Protein AF-A0A430QFP6-F1 (afdb_monomer_lite)

Foldseek 3Di:
DDPVVVVVVVVVVVVVVVVVVLVPPPVNCVVVVCDPVNVVVVCVVCVVVVVVVVVVVVVVVVCVCVVPPCVVVCVVVVVVVVVVVVVVVVVVVVVVVVVVVVVVVVVVVVVVVVVVVVVVVVVVVVVVVVVVVVVVVVVD

pLDDT: mean 83.65, std 14.67, range [42.12, 98.25]

Organism: Schistosoma bovis (NCBI:txid6184)

Secondary structure (DSSP, 8-state):
--HHHHHHHHHHHHHHHHHHHHHH-HHHHHHHHS-HHHHHHHHHHTHHHHHHHHHHHHHHHHHHHHHT-HHHHTHHHHHHHHHHHHHHHHHHHHHHHHHHHHHHHHHHHHHHHHHHHHHHHHHHHHHHHHHHHHHHTT--

Radius of gyration: 53.94 Å; chains: 1; bounding box: 68×25×180 Å

Sequence (140 aa):
MSVAEKRPVSSKLLSRINEIQKYTDPNFMEDDTLLAQSKIEIILAQRDRIEKIGSDLEKISKLRDCLNHPAFGEISTLKQKFENLRMVHNDQYVMSEKLIADTQALLDTYHNLIRDTSKLFIYWNQRALATGSSVDSSDS

Structure (mmCIF, N/CA/C/O backbone):
data_AF-A0A430QFP6-F1
#
_entry.id   AF-A0A430QFP6-F1
#
loop_
_atom_site.group_PDB
_atom_site.id
_atom_site.type_symbol
_atom_site.label_atom_id
_atom_site.label_alt_id
_atom_site.label_comp_id
_atom_site.label_asym_id
_atom_site.label_entity_id
_atom_site.label_seq_id
_atom_site.pdbx_PDB_ins_code
_atom_site.Cartn_x
_atom_site.Cartn_y
_atom_site.Cartn_z
_atom_site.occupancy
_atom_site.B_iso_or_equiv
_atom_site.auth_seq_id
_atom_site.auth_comp_id
_atom_site.auth_asym_id
_atom_site.auth_atom_id
_atom_site.pdbx_PDB_model_num
ATOM 1 N N . MET A 1 1 ? -21.115 -9.911 96.871 1.00 48.09 1 MET A N 1
ATOM 2 C CA . MET A 1 1 ? -21.498 -10.525 95.579 1.00 48.09 1 MET A CA 1
ATOM 3 C C . MET A 1 1 ? -20.239 -10.815 94.777 1.00 48.09 1 MET A C 1
ATOM 5 O O . MET A 1 1 ? -19.422 -9.914 94.598 1.00 48.09 1 MET A O 1
ATOM 9 N N . SER A 1 2 ? -20.049 -12.087 94.426 1.00 47.00 2 SER A N 1
ATOM 10 C CA . SER A 1 2 ? -18.812 -12.668 93.887 1.00 47.00 2 SER A CA 1
ATOM 11 C C . SER A 1 2 ? -18.410 -12.054 92.540 1.00 47.00 2 SER A C 1
ATOM 13 O O . SER A 1 2 ? -19.256 -11.740 91.706 1.00 47.00 2 SER A O 1
ATOM 15 N N . VAL A 1 3 ? -17.102 -11.915 92.304 1.00 55.41 3 VAL A N 1
ATOM 16 C CA . VAL A 1 3 ? -16.492 -11.423 91.050 1.00 55.41 3 VAL A CA 1
ATOM 17 C C . VAL A 1 3 ? -16.973 -12.214 89.817 1.00 55.41 3 VAL A C 1
ATOM 19 O O . VAL A 1 3 ? -17.001 -11.670 88.714 1.00 55.41 3 VAL A O 1
ATOM 22 N N . ALA A 1 4 ? -17.415 -13.463 90.006 1.00 55.44 4 ALA A N 1
ATOM 23 C CA . ALA A 1 4 ? -17.965 -14.325 88.959 1.00 55.44 4 ALA A CA 1
ATOM 24 C C . ALA A 1 4 ? -19.316 -13.837 88.397 1.00 55.44 4 ALA A C 1
ATOM 26 O O . ALA A 1 4 ? -19.562 -13.972 87.204 1.00 55.44 4 ALA A O 1
ATOM 27 N N . GLU A 1 5 ? -20.155 -13.209 89.224 1.00 58.75 5 GLU A N 1
ATOM 28 C CA . GLU A 1 5 ? -21.485 -12.710 88.834 1.00 58.75 5 GLU A CA 1
ATOM 29 C C . GLU A 1 5 ? -21.406 -11.391 88.049 1.00 58.75 5 GLU A C 1
ATOM 31 O O . GLU A 1 5 ? -22.261 -11.089 87.220 1.00 58.75 5 GLU A O 1
ATOM 36 N N . LYS A 1 6 ? -20.340 -10.606 88.265 1.00 59.97 6 LYS A N 1
ATOM 37 C CA . LYS A 1 6 ? -20.142 -9.297 87.619 1.00 59.97 6 LYS A CA 1
ATOM 38 C C . LYS A 1 6 ? -19.632 -9.397 86.175 1.00 59.97 6 LYS A C 1
ATOM 40 O O . LYS A 1 6 ? -19.932 -8.517 85.374 1.00 59.97 6 LYS A O 1
ATOM 45 N N . ARG A 1 7 ? -18.898 -10.465 85.830 1.00 62.94 7 ARG A N 1
ATOM 46 C CA . ARG A 1 7 ? -18.334 -10.710 84.484 1.00 62.94 7 ARG A CA 1
ATOM 47 C C . ARG A 1 7 ? -19.374 -10.873 83.357 1.00 62.94 7 ARG A C 1
ATOM 49 O O . ARG A 1 7 ? -19.182 -10.264 82.304 1.00 62.94 7 ARG A O 1
ATOM 56 N N . PRO A 1 8 ? -20.467 -11.649 83.514 1.00 71.38 8 PRO A N 1
ATOM 57 C CA . PRO A 1 8 ? -21.479 -11.764 82.461 1.00 71.38 8 PRO A CA 1
ATOM 58 C C . PRO A 1 8 ? -22.251 -10.453 82.262 1.00 71.38 8 PRO A C 1
ATOM 60 O O . PRO A 1 8 ? -22.553 -10.077 81.132 1.00 71.38 8 PRO A O 1
ATOM 63 N N . VAL A 1 9 ? -22.507 -9.711 83.345 1.00 74.19 9 VAL A N 1
ATOM 64 C CA . VAL A 1 9 ? -23.180 -8.405 83.288 1.00 74.19 9 VAL A CA 1
ATOM 65 C C . VAL A 1 9 ? -22.303 -7.370 82.584 1.00 74.19 9 VAL A C 1
ATOM 67 O O . VAL A 1 9 ? -22.785 -6.665 81.700 1.00 74.19 9 VAL A O 1
ATOM 70 N N . SER A 1 10 ? -21.003 -7.315 82.897 1.00 77.62 10 SER A N 1
ATOM 71 C CA . SER A 1 10 ? -20.075 -6.405 82.219 1.00 77.62 10 SER A CA 1
ATOM 72 C C . SER A 1 10 ? -19.908 -6.746 80.736 1.00 77.62 10 SER A C 1
ATOM 74 O O . SER A 1 10 ? -19.865 -5.844 79.910 1.00 77.62 10 SER A O 1
ATOM 76 N N . SER A 1 11 ? -19.887 -8.030 80.366 1.00 78.94 11 SER A N 1
ATOM 77 C CA . SER A 1 11 ? -19.862 -8.460 78.958 1.00 78.94 11 SER A CA 1
ATOM 78 C C . SER A 1 11 ? -21.126 -8.040 78.192 1.00 78.94 11 SER A C 1
ATOM 80 O O . SER A 1 11 ? -21.046 -7.540 77.066 1.00 78.94 11 SER A O 1
ATOM 82 N N . LYS A 1 12 ? -22.300 -8.164 78.822 1.00 83.62 12 LYS A N 1
ATOM 83 C CA . LYS A 1 12 ? -23.574 -7.727 78.237 1.00 83.62 12 LYS A CA 1
ATOM 84 C C . LYS A 1 12 ? -23.648 -6.205 78.071 1.00 83.62 12 LYS A C 1
ATOM 86 O O . LYS A 1 12 ? -24.177 -5.712 77.082 1.00 83.62 12 LYS A O 1
ATOM 91 N N . LEU A 1 13 ? -23.082 -5.453 79.012 1.00 84.00 13 LEU A N 1
ATOM 92 C CA . LEU A 1 13 ? -22.982 -3.997 78.908 1.00 84.00 13 LEU A CA 1
ATOM 93 C C . LEU A 1 13 ? -21.995 -3.567 77.816 1.00 84.00 13 LEU A C 1
ATOM 95 O O . LEU A 1 13 ? -22.318 -2.683 77.032 1.00 84.00 13 LEU A O 1
ATOM 99 N N . LEU A 1 14 ? -20.835 -4.219 77.707 1.00 83.50 14 LEU A N 1
ATOM 100 C CA . LEU A 1 14 ? -19.849 -3.921 76.661 1.00 83.50 14 LEU A CA 1
ATOM 101 C C . LEU A 1 14 ? -20.376 -4.225 75.254 1.00 83.50 14 LEU A C 1
ATOM 103 O O . LEU A 1 14 ? -20.162 -3.438 74.336 1.00 83.50 14 LEU A O 1
ATOM 107 N N . SER A 1 15 ? -21.107 -5.328 75.080 1.00 83.31 15 SER A N 1
ATOM 108 C CA . SER A 1 15 ? -21.777 -5.631 73.806 1.00 83.31 15 SER A CA 1
ATOM 109 C C . SER A 1 15 ? -22.859 -4.603 73.470 1.00 83.31 15 SER A C 1
ATOM 111 O O . SER A 1 15 ? -22.932 -4.159 72.328 1.00 83.31 15 SER A O 1
ATOM 113 N N . ARG A 1 16 ? -23.632 -4.149 74.465 1.00 84.69 16 ARG A N 1
ATOM 114 C CA . ARG A 1 16 ? -24.628 -3.084 74.282 1.00 84.69 16 ARG A CA 1
ATOM 115 C C . ARG A 1 16 ? -23.996 -1.738 73.922 1.00 84.69 16 ARG A C 1
ATOM 117 O O . ARG A 1 16 ? -24.544 -1.020 73.097 1.00 84.69 16 ARG A O 1
ATOM 124 N N . ILE A 1 17 ? -22.846 -1.405 74.507 1.00 86.31 17 ILE A N 1
ATOM 125 C CA . ILE A 1 17 ? -22.084 -0.192 74.172 1.00 86.31 17 ILE A CA 1
ATOM 126 C C . ILE A 1 17 ? -21.575 -0.262 72.731 1.00 86.31 17 ILE A C 1
ATOM 128 O O . ILE A 1 17 ? -21.736 0.703 71.995 1.00 86.31 17 ILE A O 1
ATOM 132 N N . ASN A 1 18 ? -21.038 -1.408 72.306 1.00 83.88 18 ASN A N 1
ATOM 133 C CA . ASN A 1 18 ? -20.617 -1.617 70.917 1.00 83.88 18 ASN A CA 1
ATOM 134 C C . ASN A 1 18 ? -21.786 -1.483 69.934 1.00 83.88 18 ASN A C 1
ATOM 136 O O . ASN A 1 18 ? -21.653 -0.877 68.876 1.00 83.88 18 ASN A O 1
ATOM 140 N N . GLU A 1 19 ? -22.945 -2.028 70.296 1.00 82.88 19 GLU A N 1
ATOM 141 C CA . GLU A 1 19 ? -24.166 -1.918 69.505 1.00 82.88 19 GLU A CA 1
ATOM 142 C C . GLU A 1 19 ? -24.636 -0.455 69.394 1.00 82.88 19 GLU A C 1
ATOM 144 O O . GLU A 1 19 ? -24.907 0.021 68.298 1.00 82.88 19 GLU A O 1
ATOM 149 N N . ILE A 1 20 ? -24.651 0.298 70.496 1.00 84.50 20 ILE A N 1
ATOM 150 C CA . ILE A 1 20 ? -25.002 1.729 70.491 1.00 84.50 20 ILE A CA 1
ATOM 151 C C . ILE A 1 20 ? -23.989 2.545 69.682 1.00 84.50 20 ILE A C 1
ATOM 153 O O . ILE A 1 20 ? -24.389 3.415 68.912 1.00 84.50 20 ILE A O 1
ATOM 157 N N . GLN A 1 21 ? -22.695 2.252 69.808 1.00 82.38 21 GLN A N 1
ATOM 158 C CA . GLN A 1 21 ? -21.642 2.932 69.056 1.00 82.38 21 GLN A CA 1
ATOM 159 C C . GLN A 1 21 ? -21.796 2.698 67.549 1.00 82.38 21 GLN A C 1
ATOM 161 O O . GLN A 1 21 ? -21.610 3.629 66.773 1.00 82.38 21 GLN A O 1
ATOM 166 N N . LYS A 1 22 ? -22.236 1.499 67.149 1.00 79.19 22 LYS A N 1
ATOM 167 C CA . LYS A 1 22 ? -22.590 1.170 65.765 1.00 79.19 22 LYS A CA 1
ATOM 168 C C . LYS A 1 22 ? -23.740 2.038 65.243 1.00 79.19 22 LYS A C 1
ATOM 170 O O . LYS A 1 22 ? -23.631 2.585 64.160 1.00 79.19 22 LYS A O 1
ATOM 175 N N . TYR A 1 23 ? -24.817 2.205 66.015 1.00 74.81 23 TYR A N 1
ATOM 176 C CA . TYR A 1 23 ? -25.974 3.024 65.609 1.00 74.81 23 TYR A CA 1
ATOM 177 C C . TYR A 1 23 ? -25.767 4.539 65.766 1.00 74.81 23 TYR A C 1
ATOM 179 O O . TYR A 1 23 ? -26.567 5.317 65.257 1.00 74.81 23 TYR A O 1
ATOM 187 N N . THR A 1 24 ? -24.721 4.961 66.481 1.00 76.38 24 THR A N 1
ATOM 188 C CA . THR A 1 24 ? -24.341 6.378 66.625 1.00 76.38 24 THR A CA 1
ATOM 189 C C . THR A 1 24 ? -23.416 6.844 65.497 1.00 76.38 24 THR A C 1
ATOM 191 O O . THR A 1 24 ? -23.251 8.047 65.313 1.00 76.38 24 THR A O 1
ATOM 194 N N . ASP A 1 25 ? -22.807 5.918 64.748 1.00 77.50 25 ASP A N 1
ATOM 195 C CA . ASP A 1 25 ? -21.997 6.252 63.578 1.00 77.50 25 ASP A CA 1
ATOM 196 C C . ASP A 1 25 ? -22.907 6.826 62.470 1.00 77.50 25 ASP A C 1
ATOM 198 O O . ASP A 1 25 ? -23.782 6.106 61.975 1.00 77.50 25 ASP A O 1
ATOM 202 N N . PRO A 1 26 ? -22.728 8.103 62.071 1.00 67.06 26 PRO A N 1
ATOM 203 C CA . PRO A 1 26 ? -23.543 8.742 61.038 1.00 67.06 26 PRO A CA 1
ATOM 204 C C . PRO A 1 26 ? -23.536 7.966 59.719 1.00 67.06 26 PRO A C 1
ATOM 206 O O . PRO A 1 26 ? -24.563 7.884 59.050 1.00 67.06 26 PRO A O 1
ATOM 209 N N . ASN A 1 27 ? -22.414 7.319 59.393 1.00 67.06 27 ASN A N 1
ATOM 210 C CA . ASN A 1 27 ? -22.245 6.579 58.147 1.00 67.06 27 ASN A CA 1
ATOM 211 C C . ASN A 1 27 ? -22.869 5.177 58.202 1.00 67.06 27 ASN A C 1
ATOM 213 O O . ASN A 1 27 ? -23.088 4.564 57.161 1.00 67.06 27 ASN A O 1
ATOM 217 N N . PHE A 1 28 ? -23.165 4.642 59.394 1.00 66.12 28 PHE A N 1
ATOM 218 C CA . PHE A 1 28 ? -23.708 3.287 59.533 1.00 66.12 28 PHE A CA 1
ATOM 219 C C . PHE A 1 28 ? -25.154 3.181 59.036 1.00 66.12 28 PHE A C 1
ATOM 221 O O . PHE A 1 28 ? -25.583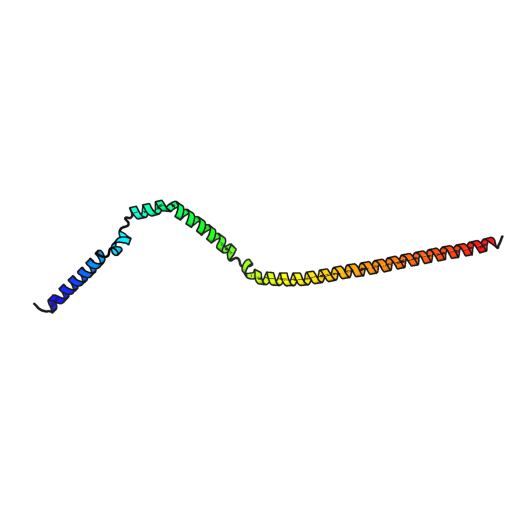 2.114 58.600 1.00 66.12 28 PHE A O 1
ATOM 228 N N . MET A 1 29 ? -25.904 4.282 59.085 1.00 61.38 29 MET A N 1
ATOM 229 C CA . MET A 1 29 ? -27.264 4.341 58.556 1.00 61.38 29 MET A CA 1
ATOM 230 C C . MET A 1 29 ? -27.310 4.899 57.133 1.00 61.38 29 MET A C 1
ATOM 232 O O . MET A 1 29 ? -28.281 4.629 56.439 1.00 61.38 29 MET A O 1
ATOM 236 N N . GLU A 1 30 ? -26.291 5.621 56.654 1.00 60.34 30 GLU A N 1
ATOM 237 C CA . GLU A 1 30 ? -26.343 6.310 55.355 1.00 60.34 30 GLU A CA 1
ATOM 238 C C . GLU A 1 30 ? -26.628 5.376 54.157 1.00 60.34 30 GLU A C 1
ATOM 240 O O . GLU A 1 30 ? -27.490 5.697 53.336 1.00 60.34 30 GLU A O 1
ATOM 245 N N . ASP A 1 31 ? -26.037 4.175 54.107 1.00 57.12 31 ASP A N 1
ATOM 246 C CA . ASP A 1 31 ? -26.263 3.201 53.017 1.00 57.12 31 ASP A CA 1
ATOM 247 C C . ASP A 1 31 ? -27.708 2.639 52.962 1.00 57.12 31 ASP A C 1
ATOM 249 O O . ASP A 1 31 ? -28.249 2.344 51.880 1.00 57.12 31 ASP A O 1
ATOM 253 N N . ASP A 1 32 ? -28.369 2.554 54.123 1.00 56.25 32 ASP A N 1
ATOM 254 C CA . ASP A 1 32 ? -29.762 2.107 54.276 1.00 56.25 32 ASP A CA 1
ATOM 255 C C . ASP A 1 32 ? -30.768 3.277 54.332 1.00 56.25 32 ASP A C 1
ATOM 257 O O . ASP A 1 32 ? -31.960 3.077 54.090 1.00 56.25 32 ASP A O 1
ATOM 261 N N . THR A 1 33 ? -30.320 4.510 54.612 1.00 57.56 33 THR A N 1
ATOM 262 C CA . THR A 1 33 ? -31.191 5.697 54.775 1.00 57.56 33 THR A CA 1
ATOM 263 C C . THR A 1 33 ? -31.766 6.229 53.477 1.00 57.56 33 THR A C 1
ATOM 265 O O . THR A 1 33 ? -32.779 6.932 53.504 1.00 57.56 33 THR A O 1
ATOM 268 N N . LEU A 1 34 ? -31.170 5.891 52.331 1.00 61.50 34 LEU A N 1
ATOM 269 C CA . LEU A 1 34 ? -31.839 6.109 51.060 1.00 61.50 34 LEU A CA 1
ATOM 270 C C . LEU A 1 34 ? -33.042 5.167 51.000 1.00 61.50 34 LEU A C 1
ATOM 272 O O . LEU A 1 34 ? -32.926 4.003 50.605 1.00 61.50 34 LEU A O 1
ATOM 276 N N . LEU A 1 35 ? -34.206 5.700 51.386 1.00 73.44 35 LEU A N 1
ATOM 277 C CA . LEU A 1 35 ? -35.495 5.053 51.194 1.00 73.44 35 LEU A CA 1
ATOM 278 C C . LEU A 1 35 ? -35.561 4.495 49.772 1.00 73.44 35 LEU A C 1
ATOM 280 O O . LEU A 1 35 ? -35.107 5.130 48.817 1.00 73.44 35 LEU A O 1
ATOM 284 N N . ALA A 1 36 ? -36.158 3.314 49.619 1.00 76.06 36 ALA A N 1
ATOM 285 C CA . ALA A 1 36 ? -36.300 2.669 48.315 1.00 76.06 36 ALA A CA 1
ATOM 286 C C . ALA A 1 36 ? -36.888 3.627 47.258 1.00 76.06 36 ALA A C 1
ATOM 288 O O . ALA A 1 36 ? -36.464 3.603 46.107 1.00 76.06 36 ALA A O 1
ATOM 289 N N . GLN A 1 37 ? -37.783 4.532 47.668 1.00 76.88 37 GLN A N 1
ATOM 290 C CA . GLN A 1 37 ? -38.310 5.612 46.831 1.00 76.88 37 GLN A CA 1
ATOM 291 C C . GLN A 1 37 ? -37.228 6.575 46.321 1.00 76.88 37 GLN A C 1
ATOM 293 O O . GLN A 1 37 ? -37.181 6.831 45.124 1.00 76.88 37 GLN A O 1
ATOM 298 N N . SER A 1 38 ? -36.312 7.043 47.169 1.00 79.62 38 SER A N 1
ATOM 299 C CA . SER A 1 38 ? -35.211 7.921 46.752 1.00 79.62 38 SER A CA 1
ATOM 300 C C . SER A 1 38 ? -34.240 7.214 45.804 1.00 79.62 38 SER A C 1
ATOM 302 O O . SER A 1 38 ? -33.785 7.812 44.833 1.00 79.62 38 SER A O 1
ATOM 304 N N . LYS A 1 39 ? -33.967 5.917 46.016 1.00 83.44 39 LYS A N 1
ATOM 305 C CA . LYS A 1 39 ? -33.166 5.111 45.072 1.00 83.44 39 LYS A CA 1
ATOM 306 C C . LYS A 1 39 ? -33.856 5.022 43.702 1.00 83.44 39 LYS A C 1
ATOM 308 O O . LYS A 1 39 ? -33.198 5.187 42.676 1.00 83.44 39 LYS A O 1
ATOM 313 N N . ILE A 1 40 ? -35.176 4.821 43.680 1.00 85.94 40 ILE A N 1
ATOM 314 C CA . ILE A 1 40 ? -35.981 4.793 42.448 1.00 85.94 40 ILE A CA 1
ATOM 315 C C . ILE A 1 40 ? -35.959 6.155 41.744 1.00 85.94 40 ILE A C 1
ATOM 317 O O . ILE A 1 40 ? -35.722 6.206 40.540 1.00 85.94 40 ILE A O 1
ATOM 321 N N . GLU A 1 41 ? -36.152 7.255 42.470 1.00 87.38 41 GLU A N 1
ATOM 322 C CA . GLU A 1 41 ? -36.116 8.608 41.902 1.00 87.38 41 GLU A CA 1
ATOM 323 C C . GLU A 1 41 ? -34.752 8.945 41.297 1.00 87.38 41 GLU A C 1
ATOM 325 O O . GLU A 1 41 ? -34.695 9.491 40.198 1.00 87.38 41 GLU A O 1
ATOM 330 N N . ILE A 1 42 ? -33.653 8.556 41.951 1.00 87.75 42 ILE A N 1
ATOM 331 C CA . ILE A 1 42 ? -32.295 8.737 41.416 1.00 87.75 42 ILE A CA 1
ATOM 332 C C . ILE A 1 42 ? -32.113 7.947 40.113 1.00 87.75 42 ILE A C 1
ATOM 334 O O . ILE A 1 42 ? -31.576 8.482 39.140 1.00 87.75 42 ILE A O 1
ATOM 338 N N . ILE A 1 43 ? -32.577 6.694 40.065 1.00 89.88 43 ILE A N 1
ATOM 339 C CA . ILE A 1 43 ? -32.500 5.861 38.856 1.00 89.88 43 ILE A CA 1
ATOM 340 C C . ILE A 1 43 ? -33.336 6.472 37.725 1.00 89.88 43 ILE A C 1
ATOM 342 O O . ILE A 1 43 ? -32.858 6.559 36.596 1.00 89.88 43 ILE A O 1
ATOM 346 N N . LEU A 1 44 ? -34.553 6.938 38.017 1.00 91.50 44 LEU A N 1
ATOM 347 C CA . LEU A 1 44 ? -35.424 7.582 37.031 1.00 91.50 44 LEU A CA 1
ATOM 348 C C . LEU A 1 44 ? -34.831 8.901 36.524 1.00 91.50 44 LEU A C 1
ATOM 350 O O . LEU A 1 44 ? -34.838 9.144 35.319 1.00 91.50 44 LEU A O 1
ATOM 354 N N . ALA A 1 45 ? -34.252 9.712 37.412 1.00 93.81 45 ALA A N 1
ATOM 355 C CA . ALA A 1 45 ? -33.584 10.960 37.052 1.00 93.81 45 ALA A CA 1
ATOM 356 C C . ALA A 1 45 ? -32.347 10.735 36.164 1.00 93.81 45 ALA A C 1
ATOM 358 O O . ALA A 1 45 ? -31.996 11.596 35.359 1.00 93.81 45 ALA A O 1
ATOM 359 N N . GLN A 1 46 ? -31.681 9.583 36.292 1.00 94.19 46 GLN A N 1
ATOM 360 C CA . GLN A 1 46 ? -30.501 9.226 35.498 1.00 94.19 46 GLN A CA 1
ATOM 361 C C . GLN A 1 46 ? -30.798 8.280 34.331 1.00 94.19 46 GLN A C 1
ATOM 363 O O . GLN A 1 46 ? -29.866 7.897 33.621 1.00 94.19 46 GLN A O 1
ATOM 368 N N . ARG A 1 47 ? -32.063 7.916 34.099 1.00 92.81 47 ARG A N 1
ATOM 369 C CA . ARG A 1 47 ? -32.472 6.910 33.111 1.00 92.81 47 ARG A CA 1
ATOM 370 C C . ARG A 1 47 ? -31.839 7.136 31.739 1.00 92.81 47 ARG A C 1
ATOM 372 O O . ARG A 1 47 ? -31.164 6.244 31.235 1.00 92.81 47 ARG A O 1
ATOM 379 N N . ASP A 1 48 ? -31.988 8.331 31.174 1.00 94.44 48 ASP A N 1
ATOM 380 C CA . ASP A 1 48 ? -31.480 8.645 29.830 1.00 94.44 48 ASP A CA 1
ATOM 381 C C . ASP A 1 48 ? -29.953 8.516 29.753 1.00 94.44 48 ASP A C 1
ATOM 383 O O . ASP A 1 48 ? -29.387 8.084 28.747 1.00 94.44 48 ASP A O 1
ATOM 387 N N . ARG A 1 49 ? -29.261 8.855 30.848 1.00 94.50 49 ARG A N 1
ATOM 388 C CA . ARG A 1 49 ? -27.808 8.705 30.958 1.00 94.50 49 ARG A CA 1
ATOM 389 C C . ARG A 1 49 ? -27.411 7.231 31.013 1.00 94.50 49 ARG A C 1
ATOM 391 O O . ARG A 1 49 ? -26.444 6.857 30.355 1.00 94.50 49 ARG A O 1
ATOM 398 N N . ILE A 1 50 ? -28.140 6.412 31.769 1.00 95.62 50 ILE A N 1
ATOM 399 C CA . ILE A 1 50 ? -27.912 4.964 31.869 1.00 95.62 50 ILE A CA 1
ATOM 400 C C . ILE A 1 50 ? -28.160 4.294 30.511 1.00 95.62 50 ILE A C 1
ATOM 402 O O . ILE A 1 50 ? -27.308 3.536 30.050 1.00 95.62 50 ILE A O 1
ATOM 406 N N . GLU A 1 51 ? -29.265 4.621 29.834 1.00 95.88 51 GLU A N 1
ATOM 407 C CA . GLU A 1 51 ? -29.582 4.109 28.493 1.00 95.88 51 GLU A CA 1
ATOM 408 C C . GLU A 1 51 ? -28.503 4.502 27.473 1.00 95.88 51 GLU A C 1
ATOM 410 O O . GLU A 1 51 ? -28.019 3.656 26.717 1.00 95.88 51 GLU A O 1
ATOM 415 N N . LYS A 1 52 ? -28.057 5.765 27.490 1.00 95.81 52 LYS A N 1
ATOM 416 C CA . LYS A 1 52 ? -26.994 6.245 26.599 1.00 95.81 52 LYS A CA 1
ATOM 417 C C . LYS A 1 52 ? -25.671 5.516 26.837 1.00 95.81 52 LYS A C 1
ATOM 419 O O . LYS A 1 52 ? -25.066 5.038 25.880 1.00 95.81 52 LYS A O 1
ATOM 424 N N . ILE A 1 53 ? -25.247 5.396 28.099 1.00 95.62 53 ILE A N 1
ATOM 425 C CA . ILE A 1 53 ? -24.023 4.669 28.466 1.00 95.62 53 ILE A CA 1
ATOM 426 C C . ILE A 1 53 ? -24.128 3.203 28.038 1.00 95.62 53 ILE A C 1
ATOM 428 O O . ILE A 1 53 ? -23.174 2.681 27.473 1.00 95.62 53 ILE A O 1
ATOM 432 N N . GLY A 1 54 ? -25.279 2.556 28.243 1.00 95.69 54 GLY A N 1
ATOM 433 C CA . GLY A 1 54 ? -25.514 1.178 27.807 1.00 95.69 54 GLY A CA 1
ATOM 434 C C . GLY A 1 54 ? -25.373 1.008 26.293 1.00 95.69 54 GLY A C 1
ATOM 435 O O . GLY A 1 54 ? -24.618 0.149 25.840 1.00 95.69 54 GLY A O 1
ATOM 436 N N . SER A 1 55 ? -26.023 1.875 25.510 1.00 96.12 55 SER A N 1
ATOM 437 C CA . SER A 1 55 ? -25.908 1.881 24.044 1.00 96.12 55 SER A CA 1
ATOM 438 C C . SER A 1 55 ? -24.462 2.098 23.586 1.00 96.12 55 SER A C 1
ATOM 440 O O . SER A 1 55 ? -23.981 1.429 22.671 1.00 96.12 55 SER A O 1
ATOM 442 N N . ASP A 1 56 ? -23.749 3.040 24.202 1.00 94.38 56 ASP A N 1
ATOM 443 C CA . ASP A 1 56 ? -22.373 3.346 23.817 1.00 94.38 56 ASP A CA 1
ATOM 444 C C . ASP A 1 56 ? -21.418 2.202 24.192 1.00 94.38 56 ASP A C 1
ATOM 446 O O . ASP A 1 56 ? -20.544 1.849 23.398 1.00 94.38 56 ASP A O 1
ATOM 450 N N . LEU A 1 57 ? -21.640 1.541 25.332 1.00 94.00 57 LEU A N 1
ATOM 451 C CA . LEU A 1 57 ? -20.892 0.349 25.730 1.00 94.00 57 LEU A CA 1
ATOM 452 C C . LEU A 1 57 ? -21.139 -0.823 24.770 1.00 94.00 57 LEU A C 1
ATOM 454 O O . LEU A 1 57 ? -20.200 -1.530 24.406 1.00 94.00 57 LEU A O 1
ATOM 458 N N . GLU A 1 58 ? -22.378 -1.008 24.310 1.00 93.81 58 GLU A N 1
ATOM 459 C CA . GLU A 1 58 ? -22.721 -2.033 23.322 1.00 93.81 58 GLU A CA 1
ATOM 460 C C . GLU A 1 58 ? -22.018 -1.774 21.979 1.00 93.81 58 GLU A C 1
ATOM 462 O O . GLU A 1 58 ? -21.450 -2.693 21.383 1.00 93.81 58 GLU A O 1
ATOM 467 N N . LYS A 1 59 ? -21.981 -0.517 21.517 1.00 91.25 59 LYS A N 1
ATOM 468 C CA . LYS A 1 59 ? -21.227 -0.128 20.310 1.00 91.25 59 LYS A CA 1
ATOM 469 C C . LYS A 1 59 ? -19.733 -0.405 20.466 1.00 91.25 59 LYS A C 1
ATOM 471 O O . LYS A 1 59 ? -19.121 -0.958 19.555 1.00 91.25 59 LYS A O 1
ATOM 476 N N . ILE A 1 60 ? -19.149 -0.062 21.615 1.00 89.69 60 ILE A N 1
ATOM 477 C CA . ILE A 1 60 ? -17.734 -0.331 21.909 1.00 89.69 60 ILE A CA 1
ATOM 478 C C . ILE A 1 60 ? -17.468 -1.840 21.936 1.00 89.69 60 ILE A C 1
ATOM 480 O O . ILE A 1 60 ? -16.486 -2.299 21.356 1.00 89.69 60 ILE A O 1
ATOM 484 N N . SER A 1 61 ? -18.364 -2.626 22.538 1.00 88.19 61 SER A N 1
ATOM 485 C CA . SER A 1 61 ? -18.265 -4.087 22.558 1.00 88.19 61 SER A CA 1
ATOM 486 C C . SER A 1 61 ? -18.254 -4.667 21.145 1.00 88.19 61 SER A C 1
ATOM 488 O O . SER A 1 61 ? -17.421 -5.517 20.849 1.00 88.19 61 SER A O 1
ATOM 490 N N . LYS A 1 62 ? -19.122 -4.178 20.250 1.00 88.56 62 LYS A N 1
ATOM 491 C CA . LYS A 1 62 ? -19.149 -4.599 18.837 1.00 88.56 62 LYS A CA 1
ATOM 492 C C . LYS A 1 62 ? -17.866 -4.222 18.087 1.00 88.56 62 LYS A C 1
ATOM 494 O O . LYS A 1 62 ? -17.428 -4.957 17.209 1.00 88.56 62 LYS A O 1
ATOM 499 N N . LEU A 1 63 ? -17.238 -3.097 18.435 1.00 86.69 63 LEU A N 1
ATOM 500 C CA . LEU A 1 63 ? -15.978 -2.648 17.828 1.00 86.69 63 LEU A CA 1
ATOM 501 C C . LEU A 1 63 ? -14.749 -3.405 18.349 1.00 86.69 63 LEU A C 1
ATOM 503 O O . LEU A 1 63 ? -13.729 -3.455 17.658 1.00 86.69 63 LEU A O 1
ATOM 507 N N . ARG A 1 64 ? -14.835 -4.018 19.534 1.00 82.50 64 ARG A N 1
ATOM 508 C CA . ARG A 1 64 ? -13.738 -4.773 20.156 1.00 82.50 64 ARG A CA 1
ATOM 509 C C . ARG A 1 64 ? -13.204 -5.880 19.248 1.00 82.50 64 ARG A C 1
ATOM 511 O O . ARG A 1 64 ? -11.993 -6.077 19.174 1.00 82.50 64 ARG A O 1
ATOM 518 N N . ASP A 1 65 ? -14.095 -6.581 18.557 1.00 79.06 65 ASP A N 1
ATOM 519 C CA . ASP A 1 65 ? -13.720 -7.704 17.695 1.00 79.06 65 ASP A CA 1
ATOM 520 C C . ASP A 1 65 ? -13.077 -7.226 16.379 1.00 79.06 65 ASP A C 1
ATOM 522 O O . ASP A 1 65 ? -12.236 -7.918 15.812 1.00 79.06 65 ASP A O 1
ATOM 526 N N . CYS A 1 66 ? -13.392 -6.003 15.936 1.00 76.94 66 CYS A N 1
ATOM 527 C CA . CYS A 1 66 ? -12.734 -5.360 14.796 1.00 76.94 66 CYS A CA 1
ATOM 528 C C . CYS A 1 66 ? -11.316 -4.886 15.159 1.00 76.94 66 CYS A C 1
ATOM 530 O O . CYS A 1 66 ? -10.373 -5.097 14.402 1.00 76.94 66 CYS A O 1
ATOM 532 N N . LEU A 1 67 ? -11.143 -4.301 16.348 1.00 69.94 67 LEU A N 1
ATOM 533 C CA . LEU A 1 67 ? -9.845 -3.801 16.818 1.00 69.94 67 LEU A CA 1
ATOM 534 C C . LEU A 1 67 ? -8.852 -4.923 17.142 1.00 69.94 67 LEU A C 1
ATOM 536 O O . LEU A 1 67 ? -7.659 -4.774 16.899 1.00 69.94 67 LEU A O 1
ATOM 540 N N . ASN A 1 68 ? -9.341 -6.055 17.652 1.00 75.94 68 ASN A N 1
ATOM 541 C CA . ASN A 1 68 ? -8.517 -7.231 17.946 1.00 75.94 68 ASN A CA 1
ATOM 542 C C . ASN A 1 68 ? -8.434 -8.213 16.771 1.00 75.94 68 ASN A C 1
ATOM 544 O O . ASN A 1 68 ? -8.025 -9.361 16.954 1.00 75.94 68 ASN A O 1
ATOM 548 N N . HIS A 1 69 ? -8.845 -7.800 15.569 1.00 76.69 69 HIS A N 1
ATOM 549 C CA . HIS A 1 69 ? -8.839 -8.694 14.425 1.00 76.69 69 HIS A CA 1
ATOM 550 C C . HIS A 1 69 ? -7.390 -9.105 14.085 1.00 76.69 69 HIS A C 1
ATOM 552 O O . HIS A 1 69 ? -6.521 -8.236 13.958 1.00 76.69 69 HIS A O 1
ATOM 558 N N . PRO A 1 70 ? -7.101 -10.406 13.884 1.00 73.44 70 PRO A N 1
ATOM 559 C CA . PRO A 1 70 ? -5.739 -10.916 13.677 1.00 73.44 70 PRO A CA 1
ATOM 560 C C . PRO A 1 70 ? -5.023 -10.294 12.468 1.00 73.44 70 PRO A C 1
ATOM 562 O O . PRO A 1 70 ? -3.799 -10.203 12.458 1.00 73.44 70 PRO A O 1
ATOM 565 N N . ALA A 1 71 ? -5.777 -9.770 11.495 1.00 70.62 71 ALA A N 1
ATOM 566 C CA . ALA A 1 71 ? -5.229 -9.002 10.372 1.00 70.62 71 ALA A CA 1
ATOM 567 C C . ALA A 1 71 ? -4.412 -7.767 10.802 1.00 70.62 71 ALA A C 1
ATOM 569 O O . ALA A 1 71 ? -3.476 -7.390 10.100 1.00 70.62 71 ALA A O 1
ATOM 570 N N . PHE A 1 72 ? -4.724 -7.150 11.949 1.00 69.44 72 PHE A N 1
ATOM 571 C CA . PHE A 1 72 ? -3.949 -6.022 12.475 1.00 69.44 72 PHE A CA 1
ATOM 572 C C . PHE A 1 72 ? -2.675 -6.468 13.212 1.00 69.44 72 PHE A C 1
ATOM 574 O O . PHE A 1 72 ? -1.730 -5.688 13.326 1.00 69.44 72 PHE A O 1
ATOM 581 N N . GLY A 1 73 ? -2.608 -7.726 13.662 1.00 73.00 73 GLY A N 1
ATOM 582 C CA . GLY A 1 73 ? -1.432 -8.287 14.337 1.00 73.00 73 GLY A CA 1
ATOM 583 C C . GLY A 1 73 ? -0.247 -8.521 13.396 1.00 73.00 73 GLY A C 1
ATOM 584 O O . GLY A 1 73 ? 0.904 -8.378 13.798 1.00 73.00 73 GLY A O 1
ATOM 585 N N . GLU A 1 74 ? -0.516 -8.810 12.122 1.00 79.56 74 GLU A N 1
ATOM 586 C CA . GLU A 1 74 ? 0.514 -9.095 11.114 1.00 79.56 74 GLU A CA 1
ATOM 587 C C . GLU A 1 74 ? 0.952 -7.860 10.304 1.00 79.56 74 GLU A C 1
ATOM 589 O O . GLU A 1 74 ? 1.712 -7.972 9.344 1.00 79.56 74 GLU A O 1
ATOM 594 N N . ILE A 1 75 ? 0.527 -6.651 10.681 1.00 81.06 75 ILE A N 1
ATOM 595 C CA . ILE A 1 75 ? 0.838 -5.427 9.919 1.00 81.06 75 ILE A CA 1
ATOM 596 C C . ILE A 1 75 ? 2.345 -5.184 9.797 1.00 81.06 75 ILE A C 1
ATOM 598 O O . ILE A 1 75 ? 2.814 -4.717 8.758 1.00 81.06 75 ILE A O 1
ATOM 602 N N . SER A 1 76 ? 3.127 -5.514 10.826 1.00 81.25 76 SER A N 1
ATOM 603 C CA . SER A 1 76 ? 4.586 -5.361 10.793 1.00 81.25 76 SER A CA 1
ATOM 604 C C . SER A 1 76 ? 5.241 -6.293 9.768 1.00 81.25 76 SER A C 1
ATOM 606 O O . SER A 1 76 ? 6.132 -5.865 9.031 1.00 81.25 76 SER A O 1
ATOM 608 N N . THR A 1 77 ? 4.765 -7.537 9.660 1.00 86.19 77 THR A N 1
ATOM 609 C CA . THR A 1 77 ? 5.278 -8.515 8.692 1.00 86.19 77 THR A CA 1
ATOM 610 C C . THR A 1 77 ? 4.843 -8.151 7.275 1.00 86.19 77 THR A C 1
ATOM 612 O O . THR A 1 77 ? 5.650 -8.216 6.347 1.00 86.19 77 THR A O 1
ATOM 615 N N . LEU A 1 78 ? 3.601 -7.685 7.103 1.00 85.44 78 LEU A N 1
ATOM 616 C CA . LEU A 1 78 ? 3.094 -7.201 5.823 1.00 85.44 78 LEU A CA 1
ATOM 617 C C . LEU A 1 78 ? 3.864 -5.964 5.351 1.00 85.44 78 LEU A C 1
ATOM 619 O O . LEU A 1 78 ? 4.241 -5.898 4.184 1.00 85.44 78 LEU A O 1
ATOM 623 N N . LYS A 1 79 ? 4.175 -5.031 6.258 1.00 88.12 79 LYS A N 1
ATOM 624 C CA . LYS A 1 79 ? 5.016 -3.861 5.972 1.00 88.12 79 LYS A CA 1
ATOM 625 C C . LYS A 1 79 ? 6.402 -4.274 5.479 1.00 88.12 79 LYS A C 1
ATOM 627 O O . LYS A 1 79 ? 6.872 -3.735 4.483 1.00 88.12 79 LYS A O 1
ATOM 632 N N . GLN A 1 80 ? 7.037 -5.246 6.133 1.00 90.62 80 GLN A N 1
ATOM 633 C CA . GLN A 1 80 ? 8.347 -5.745 5.709 1.00 90.62 80 GLN A CA 1
ATOM 634 C C . GLN A 1 80 ? 8.287 -6.429 4.334 1.00 90.62 80 GLN A C 1
ATOM 636 O O . GLN A 1 80 ? 9.149 -6.194 3.491 1.00 90.62 80 GLN A O 1
ATOM 641 N N . LYS A 1 81 ? 7.249 -7.235 4.073 1.00 90.81 81 LYS A N 1
ATOM 642 C CA . LYS A 1 81 ? 7.024 -7.843 2.750 1.00 90.81 81 LYS A CA 1
ATOM 643 C C . LYS A 1 81 ? 6.826 -6.784 1.665 1.00 90.81 81 LYS A C 1
ATOM 645 O O . LYS A 1 81 ? 7.394 -6.919 0.586 1.00 90.81 81 LYS A O 1
ATOM 650 N N . PHE A 1 82 ? 6.061 -5.733 1.957 1.00 92.88 82 PHE A N 1
ATOM 651 C CA . PHE A 1 82 ? 5.839 -4.622 1.032 1.00 92.88 82 PHE A CA 1
ATOM 652 C C . PHE A 1 82 ? 7.122 -3.848 0.740 1.00 92.88 82 PHE A C 1
ATOM 654 O O . PHE A 1 82 ? 7.365 -3.493 -0.408 1.00 92.88 82 PHE A O 1
ATOM 661 N N . GLU A 1 83 ? 7.957 -3.622 1.752 1.00 93.00 83 GLU A N 1
ATOM 662 C CA . GLU A 1 83 ? 9.241 -2.947 1.570 1.00 93.00 83 GLU A CA 1
ATOM 663 C C . GLU A 1 83 ? 10.180 -3.765 0.676 1.00 93.00 83 GLU A C 1
ATOM 665 O O . GLU A 1 83 ? 10.743 -3.237 -0.281 1.00 93.00 83 GLU A O 1
ATOM 670 N N . ASN A 1 84 ? 10.271 -5.077 0.908 1.00 94.06 84 ASN A N 1
ATOM 671 C CA . ASN A 1 84 ? 11.050 -5.971 0.050 1.00 94.06 84 ASN A CA 1
ATOM 672 C C . ASN A 1 84 ? 10.523 -5.973 -1.393 1.00 94.06 84 ASN A C 1
ATOM 674 O O . ASN A 1 84 ? 11.305 -5.898 -2.339 1.00 94.06 84 ASN A O 1
ATOM 678 N N . LEU A 1 85 ? 9.198 -6.026 -1.569 1.00 96.00 85 LEU A N 1
ATOM 679 C CA . LEU A 1 85 ? 8.573 -5.969 -2.890 1.00 96.00 85 LEU A CA 1
ATOM 680 C C . LEU A 1 85 ? 8.865 -4.639 -3.594 1.00 96.00 85 LEU A C 1
ATOM 682 O O . LEU A 1 85 ? 9.156 -4.631 -4.787 1.00 96.00 85 LEU A O 1
ATOM 686 N N . ARG A 1 86 ? 8.830 -3.525 -2.857 1.00 95.00 86 ARG A N 1
ATOM 687 C CA . ARG A 1 86 ? 9.150 -2.191 -3.374 1.00 95.00 86 ARG A CA 1
ATOM 688 C C . ARG A 1 86 ? 10.575 -2.128 -3.916 1.00 95.00 86 ARG A C 1
ATOM 690 O O . ARG A 1 86 ? 10.775 -1.600 -5.005 1.00 95.00 86 ARG A O 1
ATOM 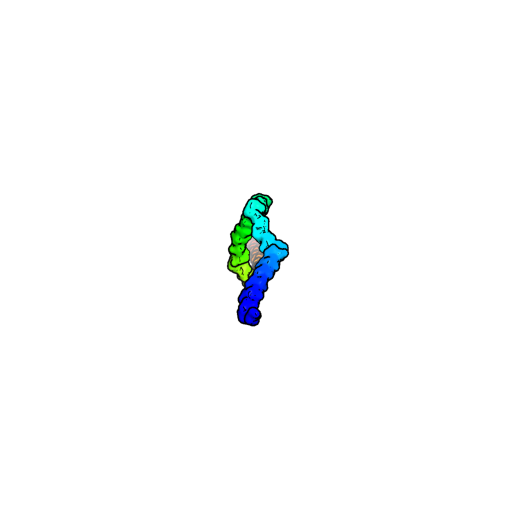697 N N . MET A 1 87 ? 11.539 -2.689 -3.184 1.00 95.06 87 MET A N 1
ATOM 698 C CA . MET A 1 87 ? 12.937 -2.741 -3.619 1.00 95.06 87 MET A CA 1
ATOM 699 C C . MET A 1 87 ? 13.088 -3.532 -4.922 1.00 95.06 87 MET A C 1
ATOM 701 O O . MET A 1 87 ? 13.627 -3.009 -5.894 1.00 95.06 87 MET A O 1
ATOM 705 N N . VAL A 1 88 ? 12.519 -4.740 -4.986 1.00 96.69 88 VAL A N 1
ATOM 706 C CA . VAL A 1 88 ? 12.568 -5.581 -6.196 1.00 96.69 88 VAL A CA 1
ATOM 707 C C . VAL A 1 88 ? 11.890 -4.898 -7.385 1.00 96.69 88 VAL A C 1
ATOM 709 O O . VAL A 1 88 ? 12.410 -4.933 -8.497 1.00 96.69 88 VAL A O 1
ATOM 712 N N . HIS A 1 89 ? 10.743 -4.253 -7.168 1.00 96.69 89 HIS A N 1
ATOM 713 C CA . HIS A 1 89 ? 10.036 -3.535 -8.226 1.00 96.69 89 HIS A CA 1
ATOM 714 C C . HIS A 1 89 ? 10.860 -2.361 -8.771 1.00 96.69 89 HIS A C 1
ATOM 716 O O . HIS A 1 89 ? 10.878 -2.120 -9.976 1.00 96.69 89 HIS A O 1
ATOM 722 N N . ASN A 1 90 ? 11.564 -1.636 -7.901 1.00 96.75 90 ASN A N 1
ATOM 723 C CA . ASN A 1 90 ? 12.446 -0.558 -8.330 1.00 96.75 90 ASN A CA 1
ATOM 724 C C . ASN A 1 90 ? 13.601 -1.084 -9.198 1.00 96.75 90 ASN A C 1
ATOM 726 O O . ASN A 1 90 ? 13.886 -0.512 -10.249 1.00 96.75 90 ASN A O 1
ATOM 730 N N . ASP A 1 91 ? 14.211 -2.205 -8.809 1.00 97.12 91 ASP A N 1
ATOM 731 C CA . ASP A 1 91 ? 15.274 -2.838 -9.596 1.00 97.12 91 ASP A CA 1
A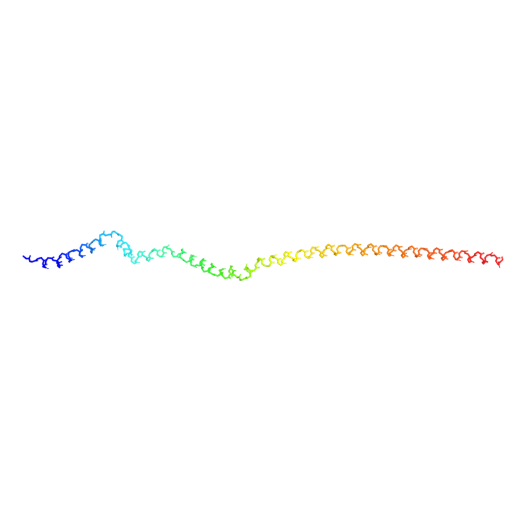TOM 732 C C . ASP A 1 91 ? 14.761 -3.302 -10.966 1.00 97.12 91 ASP A C 1
ATOM 734 O O . ASP A 1 91 ? 15.402 -3.055 -11.989 1.00 97.12 91 ASP A O 1
ATOM 738 N N . GLN A 1 92 ? 13.571 -3.910 -11.009 1.00 97.25 92 GLN A N 1
ATOM 739 C CA . GLN A 1 92 ? 12.917 -4.307 -12.259 1.00 97.25 92 GLN A CA 1
ATOM 740 C C . GLN A 1 92 ? 12.638 -3.109 -13.169 1.00 97.25 92 GLN A C 1
ATOM 742 O O . GLN A 1 92 ? 12.861 -3.198 -14.375 1.00 97.25 92 GLN A O 1
ATOM 747 N N . TYR A 1 93 ? 12.194 -1.985 -12.605 1.00 97.56 93 TYR A N 1
ATOM 748 C CA . TYR A 1 93 ? 11.944 -0.764 -13.366 1.00 97.56 93 TYR A CA 1
ATOM 749 C C . TYR A 1 93 ? 13.229 -0.229 -14.007 1.00 97.56 93 TYR A C 1
ATOM 751 O O . TYR A 1 93 ? 13.266 0.021 -15.210 1.00 97.56 93 TYR A O 1
ATOM 759 N N . VAL A 1 94 ? 14.313 -0.134 -13.230 1.00 97.19 94 VAL A N 1
ATOM 760 C CA . VAL A 1 94 ? 15.622 0.311 -13.734 1.00 97.19 94 VAL A CA 1
ATOM 761 C C . VAL A 1 94 ? 16.150 -0.632 -14.820 1.00 97.19 94 VAL A C 1
ATOM 763 O O . VAL A 1 94 ? 16.654 -0.174 -15.847 1.00 97.19 94 VAL A O 1
ATOM 766 N N . MET A 1 95 ? 16.015 -1.949 -14.632 1.00 97.25 95 MET A N 1
ATOM 767 C CA . MET A 1 95 ? 16.404 -2.932 -15.650 1.00 97.25 95 MET A CA 1
ATOM 768 C C . MET A 1 95 ? 15.560 -2.817 -16.923 1.00 97.25 95 MET A C 1
ATOM 770 O O . MET A 1 95 ? 16.108 -2.918 -18.020 1.00 97.25 95 MET A O 1
ATOM 774 N N . SER A 1 96 ? 14.252 -2.589 -16.790 1.00 97.50 96 SER A N 1
ATOM 775 C CA . SER A 1 96 ? 13.340 -2.421 -17.923 1.00 97.50 96 SER A CA 1
ATOM 776 C C . SER A 1 96 ? 13.690 -1.185 -18.746 1.00 97.50 96 SER A C 1
ATOM 778 O O . SER A 1 96 ? 13.806 -1.282 -19.964 1.00 97.50 96 SER A O 1
ATOM 780 N N . GLU A 1 97 ? 13.916 -0.042 -18.097 1.00 97.94 97 GLU A N 1
ATOM 781 C CA . GLU A 1 97 ? 14.325 1.198 -18.771 1.00 97.94 97 GLU A CA 1
ATOM 782 C C . GLU A 1 97 ? 15.631 1.010 -19.547 1.00 97.94 97 GLU A C 1
ATOM 784 O O . GLU A 1 97 ? 15.731 1.386 -20.716 1.00 97.94 97 GLU A O 1
ATOM 789 N N . LYS A 1 98 ? 16.620 0.349 -18.931 1.00 97.81 98 LYS A N 1
ATOM 790 C CA . LYS A 1 98 ? 17.879 0.031 -19.606 1.00 97.81 98 LYS A CA 1
ATOM 791 C C . LYS A 1 98 ? 17.658 -0.870 -20.823 1.00 97.81 98 LYS A C 1
ATOM 793 O O . LYS A 1 98 ? 18.193 -0.590 -21.890 1.00 97.81 98 LYS A O 1
ATOM 798 N N . LEU A 1 99 ? 16.863 -1.930 -20.679 1.00 97.88 99 LEU A N 1
ATOM 799 C CA . LEU A 1 99 ? 16.583 -2.859 -21.773 1.00 97.88 99 LEU A CA 1
ATOM 800 C C . LEU A 1 99 ? 15.868 -2.168 -22.941 1.00 97.88 99 LEU A C 1
ATOM 802 O O . LEU A 1 99 ? 16.183 -2.439 -24.100 1.00 97.88 99 LEU A O 1
ATOM 806 N N . ILE A 1 100 ? 14.929 -1.266 -22.648 1.00 98.06 100 ILE A N 1
ATOM 807 C CA . ILE A 1 100 ? 14.237 -0.463 -23.660 1.00 98.06 100 ILE A CA 1
ATOM 808 C C . ILE A 1 100 ? 15.241 0.419 -24.408 1.00 98.06 100 ILE A C 1
ATOM 810 O O . ILE A 1 100 ? 15.252 0.400 -25.639 1.00 98.06 100 ILE A O 1
ATOM 814 N N . ALA A 1 101 ? 16.110 1.132 -23.687 1.00 98.06 101 ALA A N 1
ATOM 815 C CA . ALA A 1 101 ? 17.129 1.989 -24.289 1.00 98.06 101 ALA A CA 1
ATOM 816 C C . ALA A 1 101 ? 18.113 1.194 -25.167 1.00 98.06 101 ALA A C 1
ATOM 818 O O . ALA A 1 101 ? 18.366 1.573 -26.313 1.00 98.06 101 ALA A O 1
ATOM 819 N N . ASP A 1 102 ? 18.609 0.056 -24.672 1.00 98.00 102 ASP A N 1
ATOM 820 C CA . ASP A 1 102 ? 19.521 -0.824 -25.413 1.00 98.00 102 ASP A CA 1
ATOM 821 C C . ASP A 1 102 ? 18.851 -1.368 -26.689 1.00 98.00 102 ASP A C 1
ATOM 823 O O . ASP A 1 102 ? 19.458 -1.411 -27.763 1.00 98.00 102 ASP A O 1
ATOM 827 N N . THR A 1 103 ? 17.567 -1.731 -26.603 1.00 98.00 103 THR A N 1
ATOM 828 C CA . THR A 1 103 ? 16.792 -2.230 -27.748 1.00 98.00 103 THR A CA 1
ATOM 829 C C . THR A 1 103 ? 16.552 -1.139 -28.790 1.00 98.00 103 THR A C 1
ATOM 831 O O . THR A 1 103 ? 16.664 -1.403 -29.987 1.00 98.00 103 THR A O 1
ATOM 834 N N . GLN A 1 104 ? 16.252 0.089 -28.363 1.00 98.00 104 GLN A N 1
ATOM 835 C CA . GLN A 1 104 ? 16.086 1.231 -29.266 1.00 98.00 104 GLN A CA 1
ATOM 836 C C . GLN A 1 104 ? 17.392 1.554 -29.997 1.00 98.00 104 GLN A C 1
ATOM 838 O O . GLN A 1 104 ? 17.392 1.669 -31.221 1.00 98.00 104 GLN A O 1
ATOM 843 N N . ALA A 1 105 ? 18.520 1.585 -29.283 1.00 97.88 105 ALA A N 1
ATOM 844 C CA . ALA A 1 105 ? 19.830 1.801 -29.893 1.00 97.88 105 ALA A CA 1
ATOM 845 C C . ALA A 1 105 ? 20.185 0.705 -30.918 1.00 97.88 105 ALA A C 1
ATOM 847 O O . ALA A 1 105 ? 20.732 0.985 -31.993 1.00 97.88 105 ALA A O 1
ATOM 848 N N . LEU A 1 106 ? 19.846 -0.553 -30.617 1.00 97.94 106 LEU A N 1
ATOM 849 C CA . LEU A 1 106 ? 20.026 -1.664 -31.551 1.00 97.94 106 LEU A CA 1
ATOM 850 C C . LEU A 1 106 ? 19.127 -1.527 -32.791 1.00 97.94 106 LEU A C 1
ATOM 852 O O . LEU A 1 106 ? 19.558 -1.791 -33.915 1.00 97.94 106 LEU A O 1
ATOM 856 N N . LEU A 1 107 ? 17.883 -1.089 -32.608 1.00 98.25 107 LEU A N 1
ATOM 857 C CA . LEU A 1 107 ? 16.957 -0.870 -33.714 1.00 98.25 107 LEU A CA 1
ATOM 858 C C . LEU A 1 107 ? 17.431 0.269 -34.627 1.00 98.25 107 LEU A C 1
ATOM 860 O O . LEU A 1 107 ? 17.389 0.129 -35.850 1.00 98.25 107 LEU A O 1
ATOM 864 N N . ASP A 1 108 ? 17.940 1.355 -34.050 1.00 97.94 108 ASP A N 1
ATOM 865 C CA . ASP A 1 108 ? 18.470 2.496 -34.797 1.00 97.94 108 ASP A CA 1
ATOM 866 C C . ASP A 1 108 ? 19.712 2.117 -35.606 1.00 97.94 108 ASP A C 1
ATOM 868 O O . ASP A 1 108 ? 19.848 2.483 -36.778 1.00 97.94 108 ASP A O 1
ATOM 872 N N . THR A 1 109 ? 20.624 1.343 -35.013 1.00 97.69 109 THR A N 1
ATOM 873 C CA . THR A 1 109 ? 21.809 0.840 -35.725 1.00 97.69 109 THR A CA 1
ATOM 874 C C . THR A 1 109 ? 21.425 -0.089 -36.871 1.00 97.69 109 THR A C 1
ATOM 876 O O . THR A 1 109 ? 21.939 0.077 -37.981 1.00 97.69 109 THR A O 1
ATOM 879 N N . TYR A 1 110 ? 20.470 -0.996 -36.658 1.00 98.06 110 TYR A N 1
ATOM 880 C CA . TYR A 1 110 ? 19.938 -1.844 -37.722 1.00 98.06 110 TYR A CA 1
ATOM 881 C C . TYR A 1 110 ? 19.283 -1.024 -38.843 1.00 98.06 110 TYR A C 1
ATOM 883 O O . TYR A 1 110 ? 19.588 -1.228 -40.020 1.00 98.06 110 TYR A O 1
ATOM 891 N N . HIS A 1 111 ? 18.431 -0.055 -38.496 1.00 97.38 111 HIS A N 1
ATOM 892 C CA . HIS A 1 111 ? 17.780 0.825 -39.465 1.00 97.38 111 HIS A CA 1
ATOM 893 C C . HIS A 1 111 ? 18.805 1.567 -40.333 1.00 97.38 111 HIS A C 1
ATOM 895 O O . HIS A 1 111 ? 18.683 1.596 -41.561 1.00 97.38 111 HIS A O 1
ATOM 901 N N . ASN A 1 112 ? 19.838 2.138 -39.708 1.00 97.25 112 ASN A N 1
ATOM 902 C CA . ASN A 1 112 ? 20.903 2.845 -40.414 1.00 97.25 112 ASN A CA 1
ATOM 903 C C . ASN A 1 112 ? 21.675 1.913 -41.358 1.00 97.25 112 ASN A C 1
ATOM 905 O O . ASN A 1 112 ? 21.870 2.262 -42.523 1.00 97.25 112 ASN A O 1
ATOM 909 N N . LEU A 1 113 ? 22.035 0.710 -40.901 1.00 97.88 113 LEU A N 1
ATOM 910 C CA . LEU A 1 113 ? 22.746 -0.279 -41.713 1.00 97.88 113 LEU A CA 1
ATOM 911 C C . LEU A 1 113 ? 21.936 -0.682 -42.949 1.00 97.88 113 LEU A C 1
ATOM 913 O O . LEU A 1 113 ? 22.465 -0.675 -44.063 1.00 97.88 113 LEU A O 1
ATOM 917 N N . ILE A 1 114 ? 20.648 -0.990 -42.780 1.00 97.50 114 ILE A N 1
ATOM 918 C CA . ILE A 1 114 ? 19.767 -1.355 -43.897 1.00 97.50 114 ILE A CA 1
ATOM 919 C C . ILE A 1 114 ? 19.622 -0.196 -44.881 1.00 97.50 114 ILE A C 1
ATOM 921 O O . ILE A 1 114 ? 19.718 -0.398 -46.094 1.00 97.50 114 ILE A O 1
ATOM 925 N N . ARG A 1 115 ? 19.435 1.029 -44.380 1.00 97.31 115 ARG A N 1
ATOM 926 C CA . ARG A 1 115 ? 19.334 2.225 -45.221 1.00 97.31 115 ARG A CA 1
ATOM 927 C C . ARG A 1 115 ? 20.594 2.430 -46.060 1.00 97.31 115 ARG A C 1
ATOM 929 O O . ARG A 1 115 ? 20.488 2.690 -47.257 1.00 97.31 115 ARG A O 1
ATOM 936 N N . ASP A 1 116 ? 21.767 2.329 -45.450 1.00 97.25 116 ASP A N 1
ATOM 937 C CA . ASP A 1 116 ? 23.033 2.592 -46.134 1.00 97.25 116 ASP A CA 1
ATOM 938 C C . ASP A 1 116 ? 23.375 1.468 -47.124 1.00 97.25 116 ASP A C 1
ATOM 940 O O . ASP A 1 116 ? 23.803 1.743 -48.246 1.00 97.25 116 ASP A O 1
ATOM 944 N N . THR A 1 117 ? 23.051 0.219 -46.779 1.00 97.00 117 THR A N 1
ATOM 945 C CA . THR A 1 117 ? 23.146 -0.927 -47.699 1.00 97.00 117 THR A CA 1
ATOM 946 C C . THR A 1 117 ? 22.215 -0.759 -48.902 1.00 97.00 117 THR A C 1
ATOM 948 O O . THR A 1 117 ? 22.624 -0.977 -50.041 1.00 97.00 117 THR A O 1
ATOM 951 N N . SER A 1 118 ? 20.976 -0.312 -48.676 1.00 97.44 118 SER A N 1
ATOM 952 C CA . SER A 1 118 ? 20.008 -0.047 -49.746 1.00 97.44 118 SER A CA 1
ATOM 953 C C . SER A 1 118 ? 20.498 1.051 -50.697 1.00 97.44 118 SER A C 1
ATOM 955 O O . SER A 1 118 ? 20.490 0.871 -51.916 1.00 97.44 118 SER A O 1
ATOM 957 N N . LYS A 1 119 ? 21.030 2.159 -50.159 1.00 96.81 119 LYS A N 1
ATOM 958 C CA . LYS A 1 119 ? 21.652 3.223 -50.967 1.00 96.81 119 LYS A CA 1
ATOM 959 C C . LYS A 1 119 ? 22.818 2.701 -51.804 1.00 96.81 119 LYS A C 1
ATOM 961 O O . LYS A 1 119 ? 22.915 3.049 -52.979 1.00 96.81 119 LYS A O 1
ATOM 966 N N . LEU A 1 120 ? 23.685 1.870 -51.220 1.00 96.81 120 LEU A N 1
ATOM 967 C CA . LEU A 1 120 ? 24.820 1.281 -51.929 1.00 96.81 120 LEU A CA 1
ATOM 968 C C . LEU A 1 120 ? 24.352 0.400 -53.094 1.00 96.81 120 LEU A C 1
ATOM 970 O O . LEU A 1 120 ? 24.885 0.506 -54.197 1.00 96.81 120 LEU A O 1
ATOM 974 N N . PHE A 1 121 ? 23.314 -0.410 -52.873 1.00 96.75 121 PHE A N 1
ATOM 975 C CA . PHE A 1 121 ? 22.741 -1.269 -53.906 1.00 96.75 121 PHE A CA 1
ATOM 976 C C . PHE A 1 121 ? 22.131 -0.459 -55.058 1.00 96.75 121 PHE A C 1
ATOM 978 O O . PHE A 1 121 ? 22.377 -0.755 -56.227 1.00 96.75 121 PHE A O 1
ATOM 985 N N . ILE A 1 122 ? 21.392 0.612 -54.742 1.00 96.06 122 ILE A N 1
ATOM 986 C CA . ILE A 1 122 ? 20.848 1.538 -55.747 1.00 96.06 122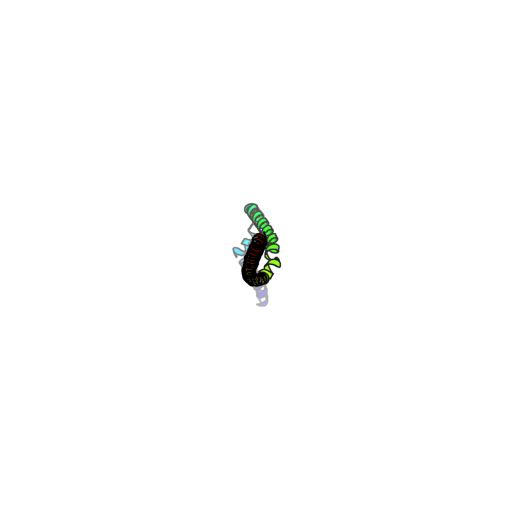 ILE A CA 1
ATOM 987 C C . ILE A 1 122 ? 21.982 2.187 -56.550 1.00 96.06 122 ILE A C 1
ATOM 989 O O . ILE A 1 122 ? 21.915 2.219 -57.779 1.00 96.06 122 ILE A O 1
ATOM 993 N N . TYR A 1 123 ? 23.032 2.666 -55.877 1.00 96.00 123 TYR A N 1
ATOM 994 C CA . TYR A 1 123 ? 24.188 3.284 -56.528 1.00 96.00 123 TYR A CA 1
ATOM 995 C C . TYR A 1 123 ? 24.897 2.316 -57.486 1.00 96.00 123 TYR A C 1
ATOM 997 O O . TYR A 1 123 ? 25.200 2.675 -58.625 1.00 96.00 123 TYR A O 1
ATOM 1005 N N . TRP A 1 124 ? 25.131 1.071 -57.060 1.00 95.62 124 TRP A N 1
ATOM 1006 C CA . TRP A 1 124 ? 25.728 0.048 -57.920 1.00 95.62 124 TRP A CA 1
ATOM 1007 C C . TRP A 1 124 ? 24.849 -0.290 -59.120 1.00 95.62 124 TRP A C 1
ATOM 1009 O O . TRP A 1 124 ? 25.368 -0.385 -60.231 1.00 95.62 124 TRP A O 1
ATOM 1019 N N . ASN A 1 125 ? 23.534 -0.399 -58.928 1.00 94.69 125 ASN A N 1
ATOM 1020 C CA . 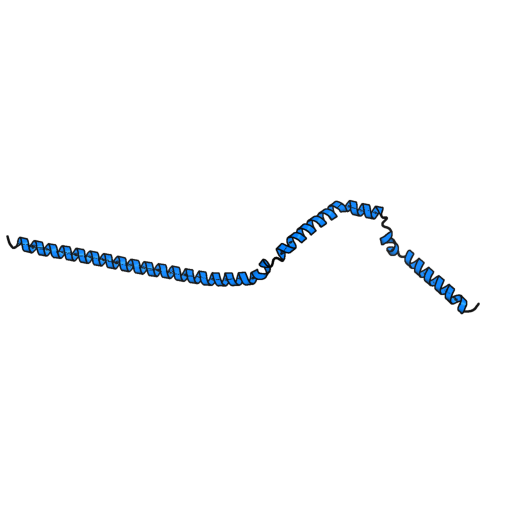ASN A 1 125 ? 22.600 -0.650 -60.022 1.00 94.69 125 ASN A CA 1
ATOM 1021 C C . ASN A 1 125 ? 22.617 0.488 -61.058 1.00 94.69 125 ASN A C 1
ATOM 1023 O O . ASN A 1 125 ? 22.740 0.243 -62.254 1.00 94.69 125 ASN A O 1
ATOM 1027 N N . GLN A 1 126 ? 22.576 1.746 -60.606 1.00 94.00 126 GLN A N 1
ATOM 1028 C CA . GLN A 1 126 ? 22.676 2.912 -61.491 1.00 94.00 126 GLN A CA 1
ATOM 1029 C C . GLN A 1 126 ? 23.994 2.931 -62.273 1.00 94.00 126 GLN A C 1
ATOM 1031 O O . GLN A 1 126 ? 23.999 3.198 -63.474 1.00 94.00 126 GLN A O 1
ATOM 1036 N N . ARG A 1 127 ? 25.113 2.612 -61.611 1.00 92.69 127 ARG A N 1
ATOM 1037 C CA . ARG A 1 127 ? 26.426 2.543 -62.259 1.00 92.69 127 ARG A CA 1
ATOM 1038 C C . ARG A 1 127 ? 26.495 1.431 -63.308 1.00 92.69 127 ARG A C 1
ATOM 1040 O O . ARG A 1 127 ? 27.015 1.677 -64.391 1.00 92.69 127 ARG A O 1
ATOM 1047 N N . ALA A 1 128 ? 25.966 0.245 -63.003 1.00 89.94 128 ALA A N 1
ATOM 1048 C CA . ALA A 1 128 ? 25.922 -0.880 -63.935 1.00 89.94 128 ALA A CA 1
ATOM 1049 C C . ALA A 1 128 ? 25.089 -0.553 -65.188 1.00 89.94 128 ALA A C 1
ATOM 1051 O O . ALA A 1 128 ? 25.520 -0.838 -66.307 1.00 89.94 128 ALA A O 1
ATOM 1052 N N . LEU A 1 129 ? 23.943 0.115 -65.014 1.00 89.19 129 LEU A N 1
ATOM 1053 C CA . LEU A 1 129 ? 23.099 0.575 -66.122 1.00 89.19 129 LEU A CA 1
ATOM 1054 C C . LEU A 1 129 ? 23.809 1.616 -67.001 1.00 89.19 129 LEU A C 1
ATOM 1056 O O . LEU A 1 129 ? 23.761 1.505 -68.222 1.00 89.19 129 LEU A O 1
ATOM 1060 N N . ALA A 1 130 ? 24.520 2.577 -66.402 1.00 84.19 130 ALA A N 1
ATOM 1061 C CA . ALA A 1 130 ? 25.272 3.593 -67.145 1.00 84.19 130 ALA A CA 1
ATOM 1062 C C . ALA A 1 130 ? 26.420 2.998 -67.984 1.00 84.19 130 ALA A C 1
ATOM 1064 O O . ALA A 1 130 ? 26.688 3.454 -69.096 1.00 84.19 130 ALA A O 1
ATOM 1065 N N . THR A 1 131 ? 27.094 1.961 -67.476 1.00 78.62 131 THR A N 1
ATOM 1066 C CA . THR A 1 131 ? 28.102 1.229 -68.257 1.00 78.62 131 THR A CA 1
ATOM 1067 C C . THR A 1 131 ? 27.481 0.377 -69.363 1.00 78.62 131 THR A C 1
ATOM 1069 O O . THR A 1 131 ? 28.072 0.279 -70.430 1.00 78.62 131 THR A O 1
ATOM 1072 N N . GLY A 1 132 ? 26.282 -0.181 -69.154 1.00 70.00 132 GLY A N 1
ATOM 1073 C CA . GLY A 1 132 ? 25.550 -0.919 -70.190 1.00 70.00 132 GLY A CA 1
ATOM 1074 C C . GLY A 1 132 ? 25.100 -0.025 -71.350 1.00 70.00 132 GLY A C 1
ATOM 1075 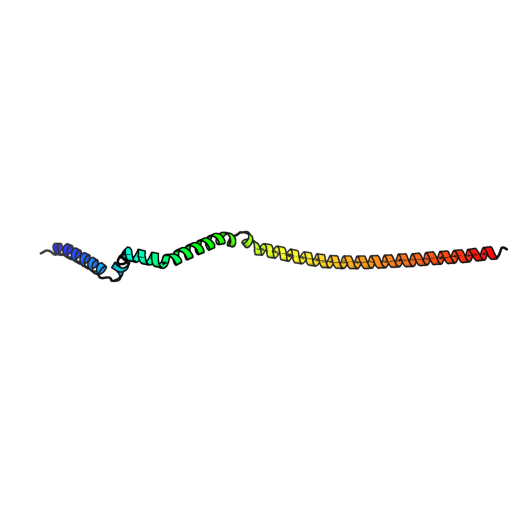O O . GLY A 1 132 ? 25.314 -0.368 -72.506 1.00 70.00 132 GLY A O 1
ATOM 1076 N N . SER A 1 133 ? 24.579 1.173 -71.061 1.00 59.94 133 SER A N 1
ATOM 1077 C CA . SER A 1 133 ? 24.141 2.121 -72.099 1.00 59.94 133 SER A CA 1
ATOM 1078 C C . SER A 1 133 ? 25.282 2.706 -72.941 1.00 59.94 133 SER A C 1
ATOM 1080 O O . SER A 1 133 ? 25.055 3.115 -74.073 1.00 59.94 133 SER A O 1
ATOM 1082 N N . SER A 1 134 ? 26.505 2.766 -72.401 1.00 56.00 134 SER A N 1
ATOM 1083 C CA . SER A 1 134 ? 27.695 3.240 -73.131 1.00 56.00 134 SER A CA 1
ATOM 1084 C C . SER A 1 134 ? 28.256 2.202 -74.111 1.00 56.00 134 SER A C 1
ATOM 1086 O O . SER A 1 134 ? 28.990 2.569 -75.032 1.00 56.00 134 SER A O 1
ATOM 1088 N N . VAL A 1 135 ? 27.964 0.918 -73.886 1.00 56.81 135 VAL A N 1
ATOM 1089 C CA . VAL A 1 135 ? 28.392 -0.180 -74.761 1.00 56.81 135 VAL A CA 1
ATOM 1090 C C . VAL A 1 135 ? 27.466 -0.266 -75.977 1.00 56.81 135 VAL A C 1
ATOM 1092 O O . VAL A 1 135 ? 27.966 -0.302 -77.095 1.00 56.81 135 VAL A O 1
ATOM 1095 N N . ASP A 1 136 ? 26.148 -0.133 -75.790 1.00 52.81 136 ASP A N 1
ATOM 1096 C CA . ASP A 1 136 ? 25.182 -0.118 -76.905 1.00 52.81 136 ASP A CA 1
ATOM 1097 C C . ASP A 1 136 ? 25.337 1.097 -77.842 1.00 52.81 136 ASP A C 1
ATOM 1099 O O . ASP A 1 136 ? 25.034 1.003 -79.028 1.00 52.81 136 ASP A O 1
ATOM 1103 N N . SER A 1 137 ? 25.844 2.240 -77.360 1.00 52.91 137 SER A N 1
ATOM 1104 C CA . SER A 1 137 ? 26.094 3.421 -78.207 1.00 52.91 137 SER A CA 1
ATOM 1105 C C . SER A 1 137 ? 27.419 3.383 -78.980 1.00 52.91 137 SER A C 1
ATOM 1107 O O . SER A 1 137 ? 27.683 4.304 -79.747 1.00 52.91 137 SER A O 1
ATOM 1109 N N . SER A 1 138 ? 28.278 2.385 -78.738 1.00 52.75 138 SER A N 1
ATOM 1110 C CA . SER A 1 138 ? 29.561 2.226 -79.447 1.00 52.75 138 SER A CA 1
ATOM 1111 C C . SER A 1 138 ? 29.506 1.177 -80.568 1.00 52.75 138 SER A C 1
ATOM 1113 O O . SER A 1 138 ? 30.443 1.108 -81.358 1.00 52.75 138 SER A O 1
ATOM 1115 N N . ASP A 1 139 ? 28.418 0.402 -80.651 1.00 51.31 139 ASP A N 1
ATOM 1116 C CA . ASP A 1 139 ? 28.199 -0.672 -81.635 1.00 51.31 139 ASP A CA 1
ATOM 1117 C C . ASP A 1 139 ? 27.144 -0.311 -82.716 1.00 51.31 139 ASP A C 1
ATOM 1119 O O . ASP A 1 139 ? 26.605 -1.192 -83.386 1.00 51.31 139 ASP A O 1
ATOM 1123 N N . SER A 1 140 ? 26.838 0.981 -82.924 1.00 42.12 140 SER A N 1
ATOM 1124 C CA . SER A 1 140 ? 26.003 1.483 -84.041 1.00 42.12 140 SER A CA 1
ATOM 1125 C C . SER A 1 140 ? 26.713 2.534 -84.885 1.00 42.12 140 SER A C 1
ATOM 1127 O O . SER A 1 140 ? 27.334 3.442 -84.292 1.00 42.12 140 SER A O 1
#

InterPro domains:
  IPR009991 Dynactin subunit 3 [PF07426] (2-125)
  IPR009991 Dynactin subunit 3 [PTHR28360] (3-127)